Protein AF-A0A4R5TTA2-F1 (afdb_monomer_lite)

Radius of gyration: 29.21 Å; chains: 1; bounding box: 54×56×76 Å

pLDDT: mean 81.55, std 13.3, range [39.22, 97.31]

Secondary structure (DSSP, 8-state):
--PPPPP---TTHHHHHHHHHHHHHHH---HHHHHHHHHHHHS--PPPPTTHHHHHHHHHHHHHHHHHHHHHHHHHHHHHHHHHHHHHHHHHHHHHHHHHHHHHHHHHH-HHHHHHHHHHHHHHHHHHHHHHHHHHHHHTS--TT-

Sequence (146 aa):
MNTPRPPHAGPDRGHEDWLAQETALSRAADPRDALLARALRAQPRSRPPADFADTVLRRVQARVRIDTRHDARFERALINGLMVLLALCALGALVLYGGQWWAWTTQALGGDAAQWAAAGIACLGLSAGLRAALSIARQDVPQALA

Organism: NCBI:txid453837

Structure (mmCIF, N/CA/C/O backbone):
data_AF-A0A4R5TTA2-F1
#
_entry.id   AF-A0A4R5TTA2-F1
#
loop_
_atom_site.group_PDB
_atom_site.id
_atom_site.type_symbol
_atom_site.label_atom_id
_atom_site.label_alt_id
_atom_site.label_comp_id
_atom_site.label_asym_id
_atom_site.label_entity_id
_atom_site.label_seq_id
_atom_site.pdbx_PDB_ins_code
_atom_site.Cartn_x
_atom_site.Cartn_y
_atom_site.Cartn_z
_atom_site.occupancy
_atom_site.B_iso_or_equiv
_atom_site.auth_seq_id
_atom_site.auth_comp_id
_atom_site.auth_asym_id
_atom_site.auth_atom_id
_atom_site.pdbx_PDB_model_num
ATOM 1 N N . MET A 1 1 ? 9.088 -9.825 23.643 1.00 39.22 1 MET A N 1
ATOM 2 C CA . MET A 1 1 ? 8.362 -11.068 23.303 1.00 39.22 1 MET A CA 1
ATOM 3 C C . MET A 1 1 ? 7.286 -10.711 22.288 1.00 39.22 1 MET A C 1
ATOM 5 O O . MET A 1 1 ? 6.303 -10.094 22.666 1.00 39.22 1 MET A O 1
ATOM 9 N N . ASN A 1 2 ? 7.525 -11.001 21.006 1.00 43.97 2 ASN A N 1
ATOM 10 C CA . ASN A 1 2 ? 6.547 -10.827 19.929 1.00 43.97 2 ASN A CA 1
ATOM 11 C C . ASN A 1 2 ? 5.673 -12.081 19.879 1.00 43.97 2 ASN A C 1
ATOM 13 O O . ASN A 1 2 ? 6.140 -13.125 19.429 1.00 43.97 2 ASN A O 1
ATOM 17 N N . THR A 1 3 ? 4.435 -12.005 20.357 1.00 44.69 3 THR A N 1
ATOM 18 C CA . THR A 1 3 ? 3.437 -13.032 20.053 1.00 44.69 3 THR A CA 1
ATOM 19 C C . THR A 1 3 ? 2.893 -12.765 18.645 1.00 44.69 3 THR A C 1
ATOM 21 O O . THR A 1 3 ? 2.455 -11.645 18.370 1.00 44.69 3 THR A O 1
ATOM 24 N N . PRO A 1 4 ? 2.949 -13.740 17.719 1.00 55.31 4 PRO A N 1
ATOM 25 C CA . PRO A 1 4 ? 2.355 -13.590 16.398 1.00 55.31 4 PRO A CA 1
ATOM 26 C C . PRO A 1 4 ? 0.869 -13.257 16.535 1.00 55.31 4 PRO A C 1
ATOM 28 O O . PRO A 1 4 ? 0.137 -13.923 17.268 1.00 55.31 4 PRO A O 1
ATOM 31 N N . ARG A 1 5 ? 0.423 -12.214 15.832 1.00 53.19 5 ARG A N 1
ATOM 32 C CA . ARG A 1 5 ? -0.999 -11.886 15.717 1.00 53.19 5 ARG A CA 1
ATOM 33 C C . ARG A 1 5 ? -1.682 -13.039 14.966 1.00 53.19 5 ARG A C 1
ATOM 35 O O . ARG A 1 5 ? -1.217 -13.363 13.872 1.00 53.19 5 ARG A O 1
ATOM 42 N N . PRO A 1 6 ? -2.735 -13.671 15.511 1.00 52.75 6 PRO A N 1
ATOM 43 C CA . PRO A 1 6 ? -3.408 -14.750 14.804 1.00 52.75 6 PRO A CA 1
ATOM 44 C C . PRO A 1 6 ? -4.040 -14.212 13.506 1.00 52.75 6 PRO A C 1
ATOM 46 O O . PRO A 1 6 ? -4.526 -13.072 13.490 1.00 52.75 6 PRO A O 1
ATOM 49 N N . PRO A 1 7 ? -4.019 -14.995 12.412 1.00 57.44 7 PRO A N 1
ATOM 50 C CA . PRO A 1 7 ? -4.679 -14.624 11.166 1.00 57.44 7 PRO A CA 1
ATOM 51 C C . PRO A 1 7 ? -6.169 -14.391 11.432 1.00 57.44 7 PRO A C 1
ATOM 53 O O . PRO A 1 7 ? -6.793 -15.143 12.176 1.00 57.44 7 PRO A O 1
ATOM 56 N N . HIS A 1 8 ? -6.738 -13.329 10.856 1.00 57.81 8 HIS A N 1
ATOM 57 C CA . HIS A 1 8 ? -8.178 -13.083 10.930 1.00 57.81 8 HIS A CA 1
ATOM 58 C C . HIS A 1 8 ? -8.916 -14.248 10.265 1.00 57.81 8 HIS A C 1
ATOM 60 O O . HIS A 1 8 ? -8.951 -14.363 9.040 1.00 57.81 8 HIS A O 1
ATOM 66 N N . ALA A 1 9 ? -9.463 -15.137 11.091 1.00 53.09 9 ALA A N 1
ATOM 67 C CA . ALA A 1 9 ? -10.382 -16.171 10.664 1.00 53.09 9 ALA A CA 1
ATOM 68 C C . ALA A 1 9 ? -11.616 -15.487 10.057 1.00 53.09 9 ALA A C 1
ATOM 70 O O . ALA A 1 9 ? -12.173 -14.563 10.650 1.00 53.09 9 ALA A O 1
ATOM 71 N N . GLY A 1 10 ? -12.024 -15.911 8.857 1.00 60.00 10 GLY A N 1
ATOM 72 C CA . GLY A 1 10 ? -13.309 -15.503 8.289 1.00 60.00 10 GLY A CA 1
ATOM 73 C C . GLY A 1 10 ? -14.466 -15.827 9.251 1.00 60.00 10 GLY A C 1
ATOM 74 O O . GLY A 1 10 ? -14.285 -16.646 10.157 1.00 60.00 10 GLY A O 1
ATOM 75 N N . PRO A 1 11 ? -15.647 -15.212 9.064 1.00 61.38 11 PRO A N 1
ATOM 76 C CA . PRO A 1 11 ? -16.745 -15.244 10.036 1.00 61.38 11 PRO A CA 1
ATOM 77 C C . PRO A 1 11 ? -17.156 -16.657 10.489 1.00 61.38 11 PRO A C 1
ATOM 79 O O . PRO A 1 11 ? -17.492 -16.828 11.656 1.00 61.38 11 PRO A O 1
ATOM 82 N N . ASP A 1 12 ? -17.035 -17.671 9.624 1.00 63.72 12 ASP A N 1
ATOM 83 C CA . ASP A 1 12 ? -17.398 -19.058 9.956 1.00 63.72 12 ASP A CA 1
ATOM 84 C C . ASP A 1 12 ? -16.315 -19.829 10.731 1.00 63.72 12 ASP A C 1
ATOM 86 O O . ASP A 1 12 ? -16.633 -20.597 11.637 1.00 63.72 12 ASP A O 1
ATOM 90 N N . ARG A 1 13 ? -15.021 -19.597 10.458 1.00 63.88 13 ARG A N 1
ATOM 91 C CA . ARG A 1 13 ? -13.929 -20.328 11.140 1.00 63.88 13 ARG A CA 1
ATOM 92 C C . ARG A 1 13 ? -13.776 -19.920 12.602 1.00 63.88 13 ARG A C 1
ATOM 94 O O . ARG A 1 13 ? -13.467 -20.755 13.443 1.00 63.88 13 ARG A O 1
ATOM 101 N N . GLY A 1 14 ? -14.055 -18.655 12.920 1.00 74.06 14 GLY A N 1
ATOM 102 C CA . GLY A 1 14 ? -14.034 -18.182 14.304 1.00 74.06 14 GLY A CA 1
ATOM 103 C C . GLY A 1 14 ? -15.076 -18.873 15.189 1.00 74.06 14 GLY A C 1
ATOM 104 O O . GLY A 1 14 ? -14.849 -19.021 16.386 1.00 74.06 14 GLY A O 1
ATOM 105 N N . HIS A 1 15 ? -16.197 -19.321 14.613 1.00 77.00 15 HIS A N 1
ATOM 106 C CA . HIS A 1 15 ? -17.246 -20.013 15.358 1.00 77.00 15 HIS A CA 1
ATOM 107 C C . HIS A 1 15 ? -16.858 -21.459 15.699 1.00 77.00 15 HIS A C 1
ATOM 109 O O . HIS A 1 15 ? -17.043 -21.887 16.838 1.00 77.00 15 HIS A O 1
ATOM 115 N N . GLU A 1 16 ? -16.273 -22.190 14.745 1.00 81.19 16 GLU A N 1
ATOM 116 C CA . GLU A 1 16 ? -15.786 -23.560 14.961 1.00 81.19 16 GLU A CA 1
ATOM 117 C C . GLU A 1 16 ? -14.608 -23.601 15.943 1.00 81.19 16 GLU A C 1
ATOM 119 O O . GLU A 1 16 ? -14.608 -24.417 16.867 1.00 81.19 16 GLU A O 1
ATOM 124 N N . ASP A 1 17 ? -13.654 -22.673 15.810 1.00 77.44 17 ASP A N 1
ATOM 125 C CA . ASP A 1 17 ? -12.521 -22.544 16.733 1.00 77.44 17 ASP A CA 1
ATOM 126 C C . ASP A 1 17 ? -12.994 -22.184 18.152 1.00 77.44 17 ASP A C 1
ATOM 128 O O . ASP A 1 17 ? -12.500 -22.735 19.141 1.00 77.44 17 ASP A O 1
ATOM 132 N N . TRP A 1 18 ? -14.003 -21.312 18.266 1.00 78.81 18 TRP A N 1
ATOM 133 C CA . TRP A 1 18 ? -14.62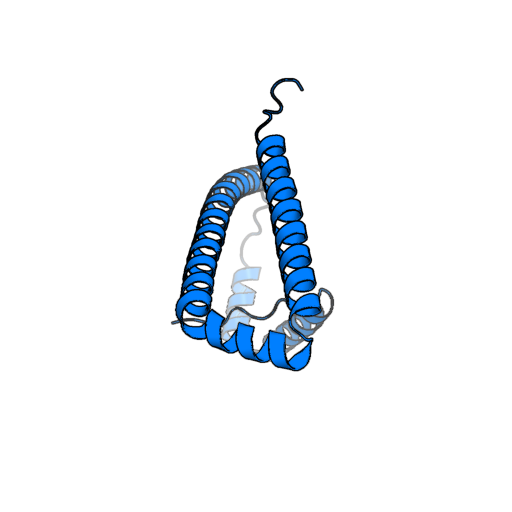0 -20.970 19.547 1.00 78.81 18 TRP A CA 1
ATOM 134 C C . TRP A 1 18 ? -15.320 -22.177 20.189 1.00 78.81 18 TRP A C 1
ATOM 136 O O . TRP A 1 18 ? -15.117 -22.439 21.375 1.00 78.81 18 TRP A O 1
ATOM 146 N N . LEU A 1 19 ? -16.081 -22.960 19.415 1.00 83.62 19 LEU A N 1
ATOM 147 C CA . LEU A 1 19 ? -16.742 -24.179 19.898 1.00 83.62 19 LEU A CA 1
ATOM 148 C C . LEU A 1 19 ? -15.736 -25.252 20.327 1.00 83.62 19 LEU A C 1
ATOM 150 O O . LEU A 1 19 ? -15.932 -25.910 21.354 1.00 83.62 19 LEU A O 1
ATOM 154 N N . ALA A 1 20 ? -14.649 -25.425 19.574 1.00 82.56 20 ALA A N 1
ATOM 155 C CA . ALA A 1 20 ? -13.571 -26.342 19.928 1.00 82.56 20 ALA A CA 1
ATOM 156 C C . ALA A 1 20 ? -12.898 -25.925 21.247 1.00 82.56 20 ALA A C 1
ATOM 158 O O . ALA A 1 20 ? -12.625 -26.777 22.098 1.00 82.56 20 ALA A O 1
ATOM 159 N N . GLN A 1 21 ? -12.702 -24.619 21.455 1.00 79.00 21 GLN A N 1
ATOM 160 C CA . GLN A 1 21 ? -12.146 -24.066 22.687 1.00 79.00 21 GLN A CA 1
ATOM 161 C C . GLN A 1 21 ? -13.097 -24.228 23.886 1.00 79.00 21 GLN A C 1
ATOM 163 O O . GLN A 1 21 ? -12.663 -24.694 24.939 1.00 79.00 21 GLN A O 1
ATOM 168 N N . GLU A 1 22 ? -14.391 -23.935 23.729 1.00 79.38 22 GLU A N 1
ATOM 169 C CA . GLU A 1 22 ? -15.441 -24.194 24.735 1.00 79.38 22 GLU A CA 1
ATOM 170 C C . GLU A 1 22 ? -15.514 -25.686 25.111 1.00 79.38 22 GLU A C 1
ATOM 172 O O . GLU A 1 22 ? -15.578 -26.063 26.286 1.00 79.38 22 GLU A O 1
ATOM 177 N N . THR A 1 23 ? -15.417 -26.569 24.117 1.00 80.62 23 THR A N 1
ATOM 178 C CA . THR A 1 23 ? -15.435 -28.023 24.328 1.00 80.62 23 THR A CA 1
ATOM 179 C C . THR A 1 23 ? -14.166 -28.519 25.037 1.00 80.62 23 THR A C 1
ATOM 181 O O . THR A 1 23 ? -14.219 -29.450 25.842 1.00 80.62 23 THR A O 1
ATOM 184 N N . ALA A 1 24 ? -13.009 -27.910 24.767 1.00 77.25 24 ALA A N 1
ATOM 185 C CA . ALA A 1 24 ? -11.760 -28.226 25.458 1.00 77.25 24 ALA A CA 1
ATOM 186 C C . ALA A 1 24 ? -11.777 -27.740 26.918 1.00 77.25 24 ALA A C 1
ATOM 188 O O . ALA A 1 24 ? -11.405 -28.497 27.817 1.00 77.25 24 ALA A O 1
ATOM 189 N N . LEU A 1 25 ? -12.270 -26.521 27.163 1.00 71.00 25 LEU A N 1
ATOM 190 C CA . LEU A 1 25 ? -12.407 -25.939 28.504 1.00 71.00 25 LEU A CA 1
ATOM 191 C C . LEU A 1 25 ? -13.410 -26.710 29.370 1.00 71.00 25 LEU A C 1
ATOM 193 O O . LEU A 1 25 ? -13.161 -26.935 30.548 1.00 71.00 25 LEU A O 1
ATOM 197 N N . SER A 1 26 ? -14.514 -27.181 28.789 1.00 69.25 26 SER A N 1
ATOM 198 C CA . SER A 1 26 ? -15.509 -27.986 29.514 1.00 69.25 26 SER A CA 1
ATOM 199 C C . SER A 1 26 ? -15.031 -29.402 29.866 1.00 69.25 26 SER A C 1
ATOM 201 O O . SER A 1 26 ? -15.556 -30.002 30.805 1.00 69.25 26 SER A O 1
ATOM 203 N N . ARG A 1 27 ? -14.029 -29.942 29.155 1.00 67.44 27 ARG A N 1
ATOM 204 C CA . ARG A 1 27 ? -13.418 -31.255 29.446 1.00 67.44 27 ARG A CA 1
ATOM 205 C C . ARG A 1 27 ? -12.246 -31.185 30.423 1.00 67.44 27 ARG A C 1
ATOM 207 O O . ARG A 1 27 ? -11.982 -32.172 31.109 1.00 67.44 27 ARG A O 1
ATOM 214 N N . ALA A 1 2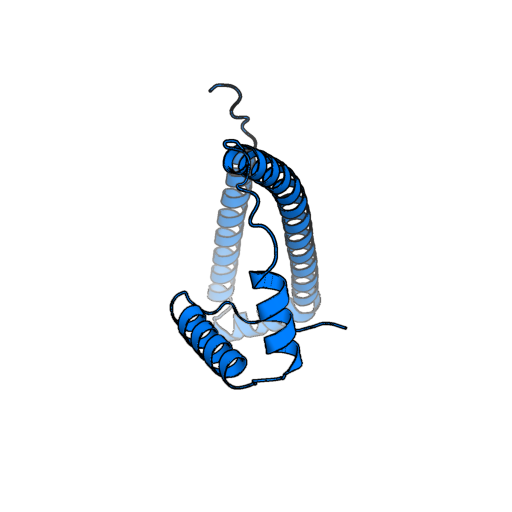8 ? -11.560 -30.047 30.509 1.00 60.31 28 ALA A N 1
ATOM 215 C CA . ALA A 1 28 ? -10.527 -29.793 31.507 1.00 60.31 28 ALA A CA 1
ATOM 216 C C . ALA A 1 28 ? -11.180 -29.459 32.861 1.00 60.31 28 ALA A C 1
ATOM 218 O O . ALA A 1 28 ? -11.198 -28.318 33.302 1.00 60.31 28 ALA A O 1
ATOM 219 N N . ALA A 1 29 ? -11.776 -30.457 33.514 1.00 66.62 29 AL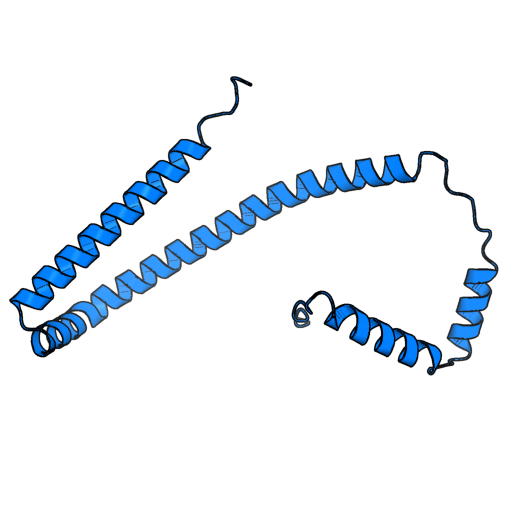A A N 1
ATOM 220 C CA . ALA A 1 29 ? -12.429 -30.280 34.807 1.00 66.62 29 ALA A CA 1
ATOM 221 C C . ALA A 1 29 ? -11.390 -30.200 35.943 1.00 66.62 29 ALA A C 1
ATOM 223 O O . ALA A 1 29 ? -11.247 -31.138 36.729 1.00 66.62 29 ALA A O 1
ATOM 224 N N . ASP A 1 30 ? -10.649 -29.092 36.033 1.00 78.75 30 ASP A N 1
ATOM 225 C CA . ASP A 1 30 ? -9.858 -28.797 37.229 1.00 78.75 30 ASP A CA 1
ATOM 226 C C . ASP A 1 30 ? -10.831 -28.503 38.395 1.00 78.75 30 ASP A C 1
ATOM 228 O O . ASP A 1 30 ? -11.732 -27.663 38.269 1.00 78.75 30 ASP A O 1
ATOM 232 N N . PRO A 1 31 ? -10.686 -29.162 39.558 1.00 77.31 31 PRO A N 1
ATOM 233 C CA . PRO A 1 31 ? -11.431 -28.819 40.769 1.00 77.31 31 PRO A CA 1
ATOM 234 C C . PRO A 1 31 ? -11.399 -27.320 41.125 1.00 77.31 31 PRO A C 1
ATOM 236 O O . PRO A 1 31 ? -12.352 -26.808 41.721 1.00 77.31 31 PRO A O 1
ATOM 239 N N . ARG A 1 32 ? -10.332 -26.600 40.749 1.00 79.00 32 ARG A N 1
ATOM 240 C CA . ARG A 1 32 ? -10.191 -25.145 40.930 1.00 79.00 32 ARG A CA 1
ATOM 241 C C . ARG A 1 32 ? -11.172 -24.352 40.070 1.00 79.00 32 ARG A C 1
ATOM 243 O O . ARG A 1 32 ? -11.748 -23.385 40.568 1.00 79.00 32 ARG A O 1
ATOM 250 N N . ASP A 1 33 ? -11.436 -24.796 38.846 1.00 78.31 33 ASP A N 1
ATOM 251 C CA . ASP A 1 33 ? -12.405 -24.163 37.948 1.00 78.31 33 ASP A CA 1
ATOM 252 C C . ASP A 1 33 ? -13.837 -24.394 38.433 1.00 78.31 33 ASP A C 1
ATOM 254 O O . ASP A 1 33 ? -14.673 -23.491 38.374 1.00 78.31 33 ASP A O 1
ATOM 258 N N . ALA A 1 34 ? -14.119 -25.560 39.023 1.00 79.44 34 ALA A N 1
ATOM 259 C CA . ALA A 1 34 ? -15.402 -25.822 39.675 1.00 79.44 34 ALA A CA 1
ATOM 260 C C . ALA A 1 34 ? -15.629 -24.911 40.899 1.00 79.44 34 ALA A C 1
ATOM 262 O O . ALA A 1 34 ? -16.748 -24.430 41.123 1.00 79.44 34 ALA A O 1
ATOM 263 N N . LEU A 1 35 ? -14.574 -24.644 41.676 1.00 83.50 35 LEU A N 1
ATOM 264 C CA . LEU A 1 35 ? -14.612 -23.738 42.826 1.00 83.50 35 LEU A CA 1
ATOM 265 C C . LEU A 1 35 ? -14.775 -22.279 42.374 1.00 83.50 35 LEU A C 1
ATOM 267 O O . LEU A 1 35 ? -15.629 -21.573 42.913 1.00 83.50 35 LEU A O 1
ATOM 271 N N . LEU A 1 36 ? -14.056 -21.855 41.329 1.00 81.81 36 LEU A N 1
ATOM 272 C CA . LEU A 1 36 ? -14.202 -20.537 40.706 1.00 81.81 36 LEU A CA 1
ATOM 273 C C . LEU A 1 36 ? -15.601 -20.341 40.109 1.00 81.81 36 LEU A C 1
ATOM 275 O O . LEU A 1 36 ? -16.245 -19.327 40.368 1.00 81.81 36 LEU A O 1
ATOM 279 N N . ALA A 1 37 ? -16.125 -21.326 39.380 1.00 80.75 37 ALA A N 1
ATOM 280 C CA . ALA A 1 37 ? -17.478 -21.285 38.834 1.00 80.75 37 ALA A CA 1
ATOM 281 C C . ALA A 1 37 ? -18.532 -21.188 39.947 1.00 80.75 37 ALA A C 1
ATOM 283 O O . ALA A 1 37 ? -19.517 -20.459 39.809 1.00 80.75 37 ALA A O 1
ATOM 284 N N . ARG A 1 38 ? -18.332 -21.882 41.074 1.00 82.44 38 ARG A N 1
ATOM 285 C CA . ARG A 1 38 ? -19.214 -21.777 42.245 1.00 82.44 38 ARG A CA 1
ATOM 286 C C . ARG A 1 38 ? -19.093 -20.411 42.931 1.00 82.44 38 ARG A C 1
ATOM 288 O O . ARG A 1 38 ? -20.125 -19.857 43.301 1.00 82.44 38 ARG A O 1
ATOM 295 N N . ALA A 1 39 ? -17.894 -19.838 43.017 1.00 86.12 39 ALA A N 1
ATOM 296 C CA . ALA A 1 39 ? -17.671 -18.488 43.537 1.00 86.12 39 ALA A CA 1
ATOM 297 C C . ALA A 1 39 ? -18.325 -17.407 42.654 1.00 86.12 39 ALA A C 1
ATOM 299 O O . ALA A 1 39 ? -19.013 -16.527 43.166 1.00 86.12 39 ALA A O 1
ATOM 300 N N . LEU A 1 40 ? -18.199 -17.518 41.328 1.00 81.69 40 LEU A N 1
ATOM 301 C CA . LEU A 1 40 ? -18.834 -16.609 40.366 1.00 81.69 40 LEU A CA 1
ATOM 302 C C . LEU A 1 40 ? -20.364 -16.724 40.378 1.00 81.69 40 LEU A C 1
ATOM 304 O O . LEU A 1 40 ? -21.060 -15.720 40.254 1.00 81.69 40 LEU A O 1
ATOM 308 N N . ARG A 1 41 ? -20.913 -17.933 40.562 1.00 80.19 41 ARG A N 1
ATOM 309 C CA . ARG A 1 41 ? -22.367 -18.129 40.720 1.00 80.19 41 ARG A CA 1
ATOM 310 C C . ARG A 1 41 ? -22.898 -17.596 42.050 1.00 80.19 41 ARG A C 1
ATOM 312 O O . ARG A 1 41 ? -24.066 -17.227 42.108 1.00 80.19 41 ARG A O 1
ATOM 319 N N . ALA A 1 42 ? -22.070 -17.576 43.094 1.00 85.75 42 ALA A N 1
ATOM 320 C CA . ALA A 1 42 ? -22.431 -17.054 44.408 1.00 85.75 42 ALA A CA 1
ATOM 321 C C . ALA A 1 42 ? -22.351 -15.519 44.493 1.00 85.75 42 ALA A C 1
ATOM 323 O O . ALA A 1 42 ? -22.833 -14.944 45.469 1.00 85.75 42 ALA A O 1
ATOM 324 N N . GLN A 1 43 ? -21.771 -14.841 43.495 1.00 77.38 43 GLN A N 1
ATOM 325 C CA . GLN A 1 43 ? -21.751 -13.383 43.483 1.00 77.38 43 GLN A CA 1
ATOM 326 C C . GLN A 1 43 ? -23.170 -12.814 43.308 1.00 77.38 43 GLN A C 1
ATOM 328 O O . GLN A 1 43 ? -23.893 -13.227 42.394 1.00 77.38 43 GLN A O 1
ATOM 333 N N . PRO A 1 44 ? -23.569 -11.823 44.128 1.00 73.00 44 PRO A N 1
ATOM 334 C CA . PRO A 1 44 ? -24.816 -11.107 43.923 1.00 73.00 44 PRO A CA 1
ATOM 335 C C . PRO A 1 44 ? -24.781 -10.442 42.548 1.00 73.00 44 PRO A C 1
ATOM 337 O O . PRO A 1 44 ? -23.963 -9.557 42.293 1.00 73.00 44 PRO A O 1
ATOM 340 N N . ARG A 1 45 ? -25.676 -10.860 41.651 1.00 74.12 45 ARG A N 1
ATOM 341 C CA . ARG A 1 45 ? -25.900 -10.155 40.388 1.00 74.12 45 ARG A CA 1
ATOM 342 C C . ARG A 1 45 ? -26.592 -8.839 40.714 1.00 74.12 45 ARG A C 1
ATOM 344 O O . ARG A 1 45 ? -27.819 -8.780 40.779 1.00 74.12 45 ARG A O 1
ATOM 351 N N . SER A 1 46 ? -25.813 -7.790 40.959 1.00 79.56 46 SER A N 1
ATOM 352 C CA . SER A 1 46 ? -26.357 -6.440 40.983 1.00 79.56 46 SER A CA 1
ATOM 353 C C 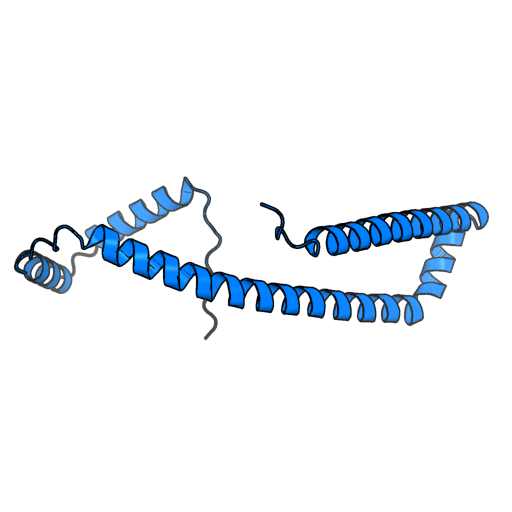. SER A 1 46 ? -26.909 -6.148 39.591 1.00 79.56 46 SER A C 1
ATOM 355 O O . SER A 1 46 ? -26.231 -6.310 38.574 1.00 79.56 46 SER A O 1
ATOM 357 N N . ARG A 1 47 ? -28.191 -5.786 39.527 1.00 79.38 47 ARG A N 1
ATOM 358 C CA . ARG A 1 47 ? -28.784 -5.334 38.273 1.00 79.38 47 ARG A CA 1
ATOM 359 C C . ARG A 1 47 ? -28.066 -4.030 37.905 1.00 79.38 47 ARG A C 1
ATOM 361 O O . ARG A 1 47 ? -28.012 -3.139 38.757 1.00 79.38 47 ARG A O 1
ATOM 368 N N . PRO A 1 48 ? -27.472 -3.915 36.706 1.00 79.44 48 PRO A N 1
ATOM 369 C CA . PRO A 1 48 ? -26.841 -2.667 36.315 1.00 79.44 48 PRO A CA 1
ATOM 370 C C . PRO A 1 48 ? -27.894 -1.544 36.310 1.00 79.44 48 PRO A C 1
ATOM 372 O O . PRO A 1 48 ? -29.073 -1.822 36.057 1.00 79.44 48 PRO A O 1
ATOM 375 N N . PRO A 1 49 ? -27.500 -0.291 36.599 1.00 86.88 49 PRO A N 1
ATOM 376 C CA . PRO A 1 49 ? -28.386 0.862 36.467 1.00 86.88 49 PRO A CA 1
ATOM 377 C C . PRO A 1 49 ? -29.029 0.904 35.075 1.00 86.88 49 PRO A C 1
ATOM 379 O O . PRO A 1 49 ? -28.397 0.487 34.103 1.00 86.88 49 PRO A O 1
ATOM 382 N N . ALA A 1 50 ? -30.250 1.437 34.968 1.00 88.31 50 ALA A N 1
ATOM 383 C CA . ALA A 1 50 ? -30.981 1.513 33.698 1.00 88.31 50 ALA A CA 1
ATOM 384 C C . ALA A 1 50 ? -30.155 2.181 32.579 1.00 88.31 50 ALA A C 1
ATOM 386 O O . ALA A 1 50 ? -30.155 1.713 31.445 1.00 88.31 50 ALA A O 1
ATOM 387 N N . ASP A 1 51 ? -29.341 3.178 32.938 1.00 90.06 51 ASP A N 1
ATOM 388 C CA . ASP A 1 51 ? -28.543 3.972 31.995 1.00 90.06 51 ASP A CA 1
ATOM 389 C C . ASP A 1 51 ? -27.121 3.424 31.778 1.00 90.06 51 ASP A C 1
ATOM 391 O O . ASP A 1 51 ? -26.253 4.103 31.213 1.00 90.06 51 ASP A O 1
ATOM 395 N N . PHE A 1 52 ? -26.823 2.219 32.277 1.00 88.38 52 PHE A N 1
ATOM 396 C CA . PHE A 1 52 ? -25.488 1.630 32.171 1.00 88.38 52 PHE A CA 1
ATOM 397 C C . PHE A 1 52 ? -25.074 1.445 30.711 1.00 88.38 52 PHE A C 1
ATOM 399 O O . PHE A 1 52 ? -23.974 1.852 30.336 1.00 88.38 52 PHE A O 1
ATOM 406 N N . ALA A 1 53 ? -25.966 0.889 29.884 1.00 89.38 53 ALA A N 1
ATOM 407 C CA . ALA A 1 53 ? -25.703 0.658 28.467 1.00 89.38 53 ALA A CA 1
ATOM 408 C C . ALA A 1 53 ? -25.387 1.973 27.738 1.00 89.38 53 ALA A C 1
ATOM 410 O O . ALA A 1 53 ? -24.364 2.067 27.061 1.00 89.38 53 ALA A O 1
ATOM 411 N N . ASP A 1 54 ? -26.183 3.018 27.972 1.00 90.25 54 ASP A N 1
ATOM 412 C CA . ASP A 1 54 ? -25.978 4.337 27.364 1.00 90.25 54 ASP A CA 1
ATOM 413 C C . ASP A 1 54 ? -24.689 5.005 27.846 1.00 90.25 54 ASP A C 1
ATOM 415 O O . ASP A 1 54 ? -23.966 5.650 27.083 1.00 90.25 54 ASP A O 1
ATOM 419 N N . THR A 1 55 ? -24.355 4.838 29.124 1.00 88.56 55 THR A N 1
ATOM 420 C CA . THR A 1 55 ? -23.137 5.407 29.709 1.00 88.56 55 THR A CA 1
ATOM 421 C C . THR A 1 55 ? -21.882 4.713 29.191 1.00 88.56 55 THR A C 1
ATOM 423 O O . THR A 1 55 ? -20.892 5.385 28.885 1.00 88.56 55 THR A O 1
ATOM 426 N N . VAL A 1 56 ? -21.921 3.388 29.042 1.00 88.69 56 VAL A N 1
ATOM 427 C CA . VAL A 1 56 ? -20.843 2.617 28.414 1.00 88.69 56 VAL A CA 1
ATOM 428 C C . VAL A 1 56 ? -20.720 2.990 26.941 1.00 88.69 56 VAL A C 1
ATOM 430 O O . VAL A 1 56 ? -19.616 3.302 26.499 1.00 88.69 56 VAL A O 1
ATOM 433 N N . LEU A 1 57 ? -21.831 3.057 26.205 1.00 89.00 57 LEU A N 1
ATOM 434 C CA . LEU A 1 57 ? -21.837 3.419 24.790 1.00 89.00 57 LEU A CA 1
ATOM 435 C C . LEU A 1 57 ? -21.219 4.804 24.559 1.00 89.00 57 LEU A C 1
ATOM 437 O O . LEU A 1 57 ? -20.322 4.938 23.727 1.00 89.00 57 LEU A O 1
ATOM 441 N N . ARG A 1 58 ? -21.607 5.817 25.347 1.00 88.69 58 ARG A N 1
ATOM 442 C CA . ARG A 1 58 ? -21.012 7.165 25.274 1.00 88.69 58 ARG A CA 1
ATOM 443 C C . ARG A 1 58 ? -19.507 7.155 25.541 1.00 88.69 58 ARG A C 1
ATOM 445 O O . ARG A 1 58 ? -18.753 7.818 24.830 1.00 88.69 58 ARG A O 1
ATOM 452 N N . ARG A 1 59 ? -19.046 6.397 26.543 1.00 85.75 59 ARG A N 1
ATOM 453 C CA . ARG A 1 59 ? -17.612 6.296 26.873 1.00 85.75 59 ARG A CA 1
ATOM 454 C C . ARG A 1 59 ? -16.817 5.582 25.784 1.00 85.75 59 ARG A C 1
ATOM 456 O O . ARG A 1 59 ? -15.719 6.028 25.453 1.00 85.75 59 ARG A O 1
ATOM 463 N N . VAL A 1 60 ? -17.369 4.511 25.216 1.00 82.88 60 VAL A N 1
ATOM 464 C CA . VAL A 1 60 ? -16.751 3.777 24.106 1.00 82.88 60 VAL A CA 1
ATOM 465 C C . VAL A 1 60 ? -16.670 4.670 22.872 1.00 82.88 60 VAL A C 1
ATOM 467 O O . VAL A 1 60 ? -15.590 4.823 22.315 1.00 82.88 60 VAL A O 1
ATOM 470 N N . GLN A 1 61 ? -17.757 5.343 22.490 1.00 78.94 61 GLN A N 1
ATOM 471 C CA . GLN A 1 61 ? -17.760 6.257 21.344 1.00 78.94 61 GLN A CA 1
ATOM 472 C C . GLN A 1 61 ? -16.763 7.414 21.509 1.00 78.94 61 GLN A C 1
ATOM 474 O O . GLN A 1 61 ? -16.075 7.771 20.551 1.00 78.94 61 GLN A O 1
ATOM 479 N N . ALA A 1 62 ? -16.648 7.981 22.714 1.00 75.38 62 ALA A N 1
ATOM 480 C CA . ALA A 1 62 ? -15.682 9.038 23.003 1.00 75.38 62 ALA A CA 1
ATOM 481 C C . ALA A 1 62 ? -14.228 8.550 22.884 1.00 75.38 62 ALA A C 1
ATOM 483 O O . ALA A 1 62 ? -13.414 9.233 22.266 1.00 75.38 62 ALA A O 1
ATOM 484 N N . ARG A 1 63 ? -13.906 7.358 23.411 1.00 70.56 63 ARG A N 1
ATOM 485 C CA . ARG A 1 63 ? -12.566 6.756 23.279 1.00 70.56 63 ARG A CA 1
ATOM 486 C C . ARG A 1 63 ? -12.238 6.380 21.839 1.00 70.56 63 ARG A C 1
ATOM 488 O O . ARG A 1 63 ? -11.209 6.805 21.330 1.00 70.56 63 ARG A O 1
ATOM 495 N N . VAL A 1 64 ? -13.151 5.692 21.152 1.00 69.12 64 VAL A N 1
ATOM 496 C CA . VAL A 1 64 ? -12.977 5.294 19.747 1.00 69.12 64 VAL A CA 1
ATOM 497 C C . VAL A 1 64 ? -12.698 6.514 18.870 1.00 69.12 64 VAL A C 1
ATOM 499 O O . VAL A 1 64 ? -11.804 6.460 18.037 1.00 69.12 64 VAL A O 1
ATOM 502 N N . ARG A 1 65 ? -13.377 7.652 19.071 1.00 63.81 65 ARG A N 1
ATOM 503 C CA . ARG A 1 65 ? -13.106 8.888 18.305 1.00 63.81 65 ARG A CA 1
ATOM 504 C C . ARG A 1 65 ? -11.719 9.497 18.552 1.00 63.81 65 ARG A C 1
ATOM 506 O O . ARG A 1 65 ? -11.199 10.165 17.660 1.00 63.81 65 ARG A O 1
ATOM 513 N N . ILE A 1 66 ? -11.147 9.326 19.742 1.00 62.53 66 ILE A N 1
ATOM 514 C CA . ILE A 1 66 ? -9.822 9.865 20.090 1.00 62.53 66 ILE A CA 1
ATOM 515 C C . ILE A 1 66 ? -8.722 8.947 19.550 1.00 62.53 66 ILE A C 1
ATOM 517 O O . ILE A 1 66 ? -7.780 9.447 18.925 1.00 62.53 66 ILE A O 1
ATOM 521 N N . ASP A 1 67 ? -8.890 7.634 19.721 1.00 63.47 67 ASP A N 1
ATOM 522 C CA . ASP A 1 67 ? -7.931 6.622 19.268 1.00 63.47 67 ASP A CA 1
ATOM 523 C C . ASP A 1 67 ? -7.905 6.548 17.739 1.00 63.47 67 ASP A C 1
ATOM 525 O O . ASP A 1 67 ? -6.843 6.672 17.141 1.00 63.47 67 ASP A O 1
ATOM 529 N N . THR A 1 68 ? -9.067 6.525 17.074 1.00 64.56 68 THR A N 1
ATOM 530 C CA . THR A 1 68 ? -9.135 6.500 15.597 1.00 64.56 68 THR A CA 1
ATOM 531 C C . THR A 1 68 ? -8.459 7.700 14.936 1.00 64.56 68 THR A C 1
ATOM 533 O O . THR A 1 68 ? -7.899 7.562 13.853 1.00 64.56 68 THR A O 1
ATOM 536 N N . ARG A 1 69 ? -8.480 8.889 15.558 1.00 66.25 69 ARG A N 1
ATOM 537 C CA . ARG A 1 69 ? -7.800 10.076 15.010 1.00 66.25 69 ARG A CA 1
ATOM 538 C C . ARG A 1 69 ? -6.283 10.007 15.162 1.00 66.25 69 ARG A C 1
ATOM 540 O O . ARG A 1 69 ? -5.582 10.468 14.261 1.00 66.25 69 ARG A O 1
ATOM 547 N N . HIS A 1 70 ? -5.783 9.486 16.280 1.00 67.62 70 HIS A N 1
ATOM 548 C CA . HIS A 1 70 ? -4.343 9.327 16.494 1.00 67.62 70 HIS A CA 1
ATOM 549 C C . HIS A 1 70 ? -3.791 8.170 15.663 1.00 67.62 70 HIS A C 1
ATOM 551 O O . HIS A 1 70 ? -2.803 8.370 14.954 1.00 67.62 70 HIS A O 1
ATOM 557 N N . ASP A 1 71 ? -4.487 7.033 15.645 1.00 74.19 71 ASP A N 1
ATOM 558 C CA . ASP A 1 71 ? -4.139 5.875 14.822 1.00 74.19 71 ASP A CA 1
ATOM 559 C C . ASP A 1 71 ? -4.142 6.236 13.339 1.00 74.19 71 ASP A C 1
ATOM 561 O O . ASP A 1 71 ? -3.147 6.003 12.662 1.00 74.19 71 ASP A O 1
ATOM 565 N N . ALA A 1 72 ? -5.173 6.925 12.836 1.00 78.31 72 ALA A N 1
ATOM 566 C CA . ALA A 1 72 ? -5.217 7.305 11.424 1.00 78.31 72 ALA A CA 1
ATOM 567 C C . ALA A 1 72 ? -4.096 8.279 11.023 1.00 78.31 72 ALA A C 1
ATOM 569 O O . ALA A 1 72 ? -3.657 8.271 9.873 1.00 78.31 72 ALA A O 1
ATOM 570 N N . ARG A 1 73 ? -3.632 9.148 11.934 1.00 80.62 73 ARG A N 1
ATOM 571 C CA . ARG A 1 73 ? -2.505 10.058 11.658 1.00 80.62 73 ARG A CA 1
ATOM 572 C C . ARG A 1 73 ? -1.176 9.318 11.672 1.00 80.62 73 ARG A C 1
ATOM 574 O O . ARG A 1 73 ? -0.361 9.546 10.782 1.00 80.62 73 ARG A O 1
ATOM 581 N N . PHE A 1 74 ? -0.969 8.444 12.653 1.00 84.75 74 PHE A N 1
ATOM 582 C CA . PHE A 1 74 ? 0.237 7.631 12.748 1.00 84.75 74 PHE A CA 1
ATOM 583 C C . PHE A 1 74 ? 0.343 6.648 11.580 1.00 84.75 74 PHE A C 1
ATOM 585 O O . PHE A 1 74 ? 1.383 6.583 10.932 1.00 84.75 74 PHE A O 1
ATOM 592 N N . GLU A 1 75 ? -0.744 5.954 11.252 1.00 86.88 75 GLU A N 1
ATOM 593 C CA . GLU A 1 75 ? -0.829 5.040 10.113 1.00 86.88 75 GLU A CA 1
ATOM 594 C C . GLU A 1 75 ? -0.508 5.764 8.802 1.00 86.88 75 GLU A C 1
ATOM 596 O O . GLU A 1 75 ? 0.339 5.306 8.036 1.00 86.88 75 GLU A O 1
ATOM 601 N N . ARG A 1 76 ? -1.090 6.951 8.574 1.00 86.94 76 ARG A N 1
ATOM 602 C CA . ARG A 1 76 ? -0.746 7.780 7.405 1.00 86.94 76 ARG A CA 1
ATOM 603 C C . ARG A 1 76 ? 0.719 8.192 7.401 1.00 86.94 76 ARG A C 1
ATOM 605 O O . ARG A 1 76 ? 1.353 8.117 6.355 1.00 86.94 76 ARG A O 1
ATOM 612 N N . ALA A 1 77 ? 1.264 8.626 8.535 1.00 88.19 77 ALA A N 1
ATOM 613 C CA . ALA A 1 77 ? 2.669 9.011 8.627 1.00 88.19 77 ALA A CA 1
ATOM 614 C C . ALA A 1 77 ? 3.601 7.825 8.330 1.00 88.19 77 ALA A C 1
ATOM 616 O O . ALA A 1 77 ? 4.575 7.983 7.596 1.00 88.19 77 ALA A O 1
ATOM 617 N N . LEU A 1 78 ? 3.271 6.635 8.836 1.00 91.94 78 LEU A N 1
ATOM 618 C CA . LEU A 1 78 ? 4.017 5.403 8.600 1.00 91.94 78 LEU A CA 1
ATOM 619 C C . LEU A 1 78 ? 3.970 4.989 7.126 1.00 91.94 78 LEU A C 1
ATOM 621 O O . LEU A 1 78 ? 5.018 4.733 6.535 1.00 91.94 78 LEU A O 1
ATOM 625 N N . ILE A 1 79 ? 2.779 4.964 6.521 1.00 92.31 79 ILE A N 1
ATOM 626 C CA . ILE A 1 79 ? 2.603 4.638 5.099 1.00 92.31 79 ILE A CA 1
ATOM 627 C C . ILE A 1 79 ? 3.347 5.652 4.228 1.00 92.31 79 ILE A C 1
ATOM 629 O O . ILE A 1 79 ? 4.088 5.257 3.331 1.00 92.31 79 ILE A O 1
ATOM 633 N N . ASN A 1 80 ? 3.216 6.948 4.518 1.00 90.31 80 ASN A N 1
ATOM 634 C CA . ASN A 1 80 ? 3.932 7.990 3.785 1.00 90.31 80 ASN A CA 1
ATOM 635 C C . ASN A 1 80 ? 5.452 7.828 3.922 1.00 90.31 80 ASN A C 1
ATOM 637 O O . ASN A 1 80 ? 6.165 7.925 2.927 1.00 90.31 80 ASN A O 1
ATOM 641 N N . GLY A 1 81 ? 5.951 7.523 5.123 1.00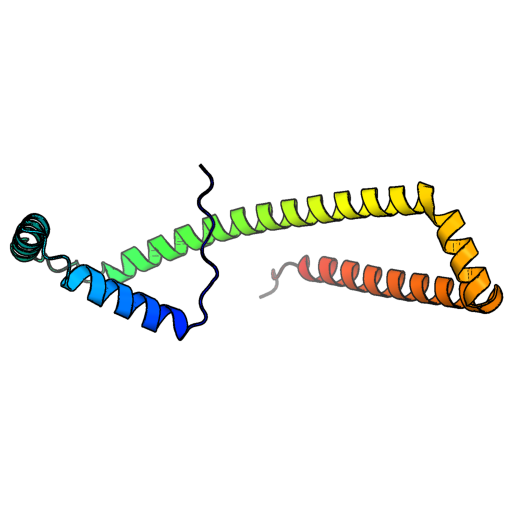 93.38 81 GLY A N 1
ATOM 642 C CA . GLY A 1 81 ? 7.369 7.242 5.351 1.00 93.38 81 GLY A CA 1
ATOM 643 C C . GLY A 1 81 ? 7.868 6.031 4.557 1.00 93.38 81 GLY A C 1
ATOM 644 O O . GLY A 1 81 ? 8.904 6.114 3.898 1.00 93.38 81 GLY A O 1
ATOM 645 N N . LEU A 1 82 ? 7.106 4.933 4.554 1.00 94.69 82 LEU A N 1
ATOM 646 C CA . LEU A 1 82 ? 7.403 3.731 3.766 1.00 94.69 82 LEU A CA 1
ATOM 647 C C . LEU A 1 82 ? 7.410 4.018 2.261 1.00 94.69 82 LEU A C 1
ATOM 649 O O . LEU A 1 82 ? 8.304 3.553 1.559 1.00 94.69 82 LEU A O 1
ATOM 653 N N . MET A 1 83 ? 6.458 4.814 1.769 1.00 92.19 83 MET A N 1
ATOM 654 C CA . MET A 1 83 ? 6.395 5.221 0.364 1.00 92.19 83 MET A CA 1
ATOM 655 C C . MET A 1 83 ? 7.597 6.078 -0.041 1.00 92.19 83 MET A C 1
ATOM 657 O O . MET A 1 83 ? 8.175 5.851 -1.103 1.00 92.19 83 MET A O 1
ATOM 661 N N . VAL A 1 84 ? 8.009 7.026 0.807 1.00 93.38 84 VAL A N 1
ATOM 662 C CA . VAL A 1 84 ? 9.212 7.839 0.572 1.00 93.38 84 VAL A CA 1
ATOM 663 C C . VAL A 1 84 ? 10.461 6.960 0.547 1.00 93.38 84 VAL A C 1
ATOM 665 O O . VAL A 1 84 ? 11.266 7.070 -0.376 1.00 93.38 84 VAL A O 1
ATOM 668 N N . LEU A 1 85 ? 10.611 6.051 1.513 1.00 96.44 85 LEU A N 1
ATOM 669 C CA . LEU A 1 85 ? 11.744 5.127 1.554 1.00 96.44 85 LEU A CA 1
ATOM 670 C C . LEU A 1 85 ? 11.789 4.229 0.311 1.00 96.44 85 LEU A C 1
ATOM 672 O O . LEU A 1 85 ? 12.839 4.098 -0.314 1.00 96.44 85 LEU A O 1
ATOM 676 N N . LEU A 1 86 ? 10.648 3.660 -0.084 1.00 95.44 86 LEU A N 1
ATOM 677 C CA . LEU A 1 86 ? 10.532 2.845 -1.291 1.00 95.44 86 LEU A CA 1
ATOM 678 C C . LEU A 1 86 ? 10.920 3.640 -2.543 1.00 95.44 86 LEU A C 1
ATOM 680 O O . LEU A 1 86 ? 11.663 3.127 -3.376 1.00 95.44 86 LEU A O 1
ATOM 684 N N . ALA A 1 87 ? 10.462 4.890 -2.663 1.00 92.69 87 ALA A N 1
ATOM 685 C CA . ALA A 1 87 ? 10.813 5.763 -3.780 1.00 92.69 87 ALA A CA 1
ATOM 686 C C . ALA A 1 87 ? 12.324 6.039 -3.839 1.00 92.69 87 ALA A C 1
ATOM 688 O O . ALA A 1 87 ? 12.914 5.976 -4.917 1.00 92.69 87 ALA A O 1
ATOM 689 N N . LEU A 1 88 ? 12.968 6.276 -2.692 1.00 96.88 88 LEU A N 1
ATOM 690 C CA . LEU A 1 88 ? 14.421 6.450 -2.612 1.00 96.88 88 LEU A CA 1
ATOM 691 C C . LEU A 1 88 ? 15.174 5.172 -3.004 1.00 96.88 88 LEU A C 1
ATOM 693 O O . LEU A 1 88 ? 16.125 5.239 -3.781 1.00 96.88 88 LEU A O 1
ATOM 697 N N . CYS A 1 89 ? 14.735 4.006 -2.523 1.00 97.25 89 CYS A N 1
ATOM 698 C CA . CYS A 1 89 ? 15.318 2.720 -2.908 1.00 97.25 89 CYS A CA 1
ATOM 699 C C . CYS A 1 89 ? 15.152 2.442 -4.409 1.00 97.25 89 CYS A C 1
ATOM 701 O O . CYS A 1 89 ? 16.105 2.014 -5.058 1.00 97.25 89 CYS A O 1
ATOM 703 N N . ALA A 1 90 ? 13.972 2.715 -4.971 1.00 93.88 90 ALA A N 1
ATOM 704 C CA . ALA A 1 90 ? 13.701 2.556 -6.397 1.00 93.88 90 ALA A CA 1
ATOM 705 C C . ALA A 1 90 ? 14.570 3.497 -7.244 1.00 93.88 90 ALA A C 1
ATOM 707 O O . ALA A 1 90 ? 15.147 3.063 -8.239 1.00 93.88 90 ALA A O 1
ATOM 708 N N . LEU A 1 91 ? 14.723 4.757 -6.821 1.00 95.06 91 LEU A N 1
ATOM 709 C CA . LEU A 1 91 ? 15.611 5.717 -7.474 1.00 95.06 91 LEU A CA 1
ATOM 710 C C . LEU A 1 91 ? 17.069 5.241 -7.425 1.00 95.06 91 LEU A C 1
ATOM 712 O O . LEU A 1 91 ? 17.751 5.257 -8.445 1.00 95.06 91 LEU A O 1
ATOM 716 N N . GLY A 1 92 ? 17.531 4.761 -6.268 1.00 96.06 92 GLY A N 1
ATOM 717 C CA . GLY A 1 92 ? 18.871 4.191 -6.119 1.00 96.06 92 GLY A CA 1
ATOM 718 C C . GLY A 1 92 ? 19.098 2.984 -7.032 1.00 96.06 92 GLY A C 1
ATOM 719 O O . GLY A 1 92 ? 20.114 2.916 -7.722 1.00 96.06 92 GLY A O 1
ATOM 720 N N . ALA A 1 93 ? 18.132 2.066 -7.105 1.00 95.88 93 ALA A N 1
ATOM 721 C CA . ALA A 1 93 ? 18.192 0.924 -8.013 1.00 95.88 93 ALA A CA 1
ATOM 722 C C . ALA A 1 93 ? 18.226 1.362 -9.486 1.00 95.88 93 ALA A C 1
ATOM 724 O O . ALA A 1 93 ? 19.005 0.819 -10.265 1.00 95.88 93 ALA A O 1
ATOM 725 N N . LEU A 1 94 ? 17.443 2.375 -9.865 1.00 94.12 94 LEU A N 1
ATOM 726 C CA . LEU A 1 94 ? 17.446 2.918 -11.222 1.00 94.12 94 LEU A CA 1
ATOM 727 C C . LEU A 1 94 ? 18.786 3.584 -11.572 1.00 94.12 94 LEU A C 1
ATOM 729 O O . LEU A 1 94 ? 19.270 3.422 -12.686 1.00 94.12 94 LEU A O 1
ATOM 733 N N . VAL A 1 95 ? 19.417 4.290 -10.633 1.00 96.38 95 VAL A N 1
ATOM 734 C CA . VAL A 1 95 ? 20.742 4.896 -10.852 1.00 96.38 95 VAL A CA 1
ATOM 735 C C . VAL A 1 95 ? 21.820 3.824 -11.024 1.00 96.38 95 VAL A C 1
ATOM 737 O O . VAL A 1 95 ? 22.660 3.942 -11.912 1.00 96.38 95 VAL A O 1
ATOM 740 N N . LEU A 1 96 ? 21.790 2.772 -10.201 1.00 97.31 96 LEU A N 1
ATOM 741 C CA . LEU A 1 96 ? 22.811 1.721 -10.225 1.00 97.31 96 LEU A CA 1
ATOM 742 C C . LEU A 1 96 ? 22.633 0.735 -11.388 1.00 97.31 96 LEU A C 1
ATOM 744 O O . LEU A 1 96 ? 23.616 0.329 -12.000 1.00 97.31 96 LEU A O 1
ATOM 748 N N . TYR A 1 97 ? 21.393 0.355 -11.700 1.00 96.31 97 TYR A N 1
ATOM 749 C CA . TYR A 1 97 ? 21.085 -0.740 -12.630 1.00 96.31 97 TYR A CA 1
ATOM 750 C C . TYR A 1 97 ? 20.295 -0.299 -13.865 1.00 96.31 97 TYR A C 1
ATOM 752 O O . TYR A 1 97 ? 20.157 -1.072 -14.814 1.00 96.31 97 TYR A O 1
ATOM 760 N N . GLY A 1 98 ? 19.796 0.939 -13.904 1.00 92.06 98 GLY A N 1
ATOM 761 C CA . GLY A 1 98 ? 18.901 1.407 -14.963 1.00 92.06 98 GLY A CA 1
ATOM 762 C C . GLY A 1 98 ? 19.534 1.374 -16.348 1.00 92.06 98 GLY A C 1
ATOM 763 O O . GLY A 1 98 ? 18.866 0.987 -17.299 1.00 92.06 98 GLY A O 1
ATOM 764 N N . GLY A 1 99 ? 20.830 1.681 -16.471 1.00 93.75 99 GLY A N 1
ATOM 765 C CA . GLY A 1 99 ? 21.537 1.573 -17.751 1.00 93.75 99 GLY A CA 1
ATOM 766 C C . GLY A 1 99 ? 21.573 0.138 -18.290 1.00 93.75 99 GLY A C 1
ATOM 767 O O . GLY A 1 99 ? 21.302 -0.089 -19.467 1.00 93.75 99 GLY A O 1
ATOM 768 N N . GLN A 1 100 ? 21.841 -0.841 -17.419 1.00 95.19 100 GLN A N 1
ATOM 769 C CA . GLN A 1 100 ? 21.866 -2.259 -17.788 1.00 95.19 100 GLN A CA 1
ATOM 770 C C . GLN A 1 100 ? 20.469 -2.768 -18.159 1.00 95.19 100 GLN A C 1
ATOM 772 O O . GLN A 1 100 ? 20.302 -3.415 -19.192 1.00 95.19 100 GLN A O 1
ATOM 777 N N . TRP A 1 101 ? 19.456 -2.442 -17.353 1.00 93.38 101 TRP A N 1
ATOM 778 C CA . TRP A 1 101 ? 18.069 -2.806 -17.646 1.00 93.38 101 TRP A CA 1
ATOM 779 C C . TRP A 1 101 ? 17.582 -2.176 -18.946 1.00 93.38 101 TRP A C 1
ATOM 781 O O . TRP A 1 101 ? 16.925 -2.842 -19.747 1.00 93.38 101 TRP A O 1
ATOM 791 N N . TRP A 1 102 ? 17.947 -0.917 -19.190 1.00 93.38 102 TRP A N 1
ATOM 792 C CA . TRP A 1 102 ? 17.611 -0.232 -20.428 1.00 93.38 102 TRP A CA 1
ATOM 793 C C . TRP A 1 102 ? 18.253 -0.911 -21.635 1.00 93.38 102 TRP A C 1
ATOM 795 O O . TRP A 1 102 ? 17.561 -1.161 -22.616 1.00 93.38 102 TRP A O 1
ATOM 805 N N . ALA A 1 103 ? 19.529 -1.293 -21.546 1.00 94.56 103 ALA A N 1
ATOM 806 C CA . ALA A 1 103 ? 20.215 -2.019 -22.612 1.00 94.56 103 ALA A CA 1
ATOM 807 C C . ALA A 1 103 ? 19.550 -3.371 -22.933 1.00 94.56 103 ALA A C 1
ATOM 809 O O . ALA A 1 103 ? 19.369 -3.705 -24.101 1.00 94.56 103 ALA A O 1
ATOM 810 N N . TRP A 1 104 ? 19.130 -4.138 -21.923 1.00 94.56 104 TRP A N 1
ATOM 811 C CA . TRP A 1 104 ? 18.387 -5.384 -22.160 1.00 94.56 104 TRP A CA 1
ATOM 812 C C . TRP A 1 104 ? 17.012 -5.136 -22.777 1.00 94.56 104 TRP A C 1
ATOM 814 O O . TRP A 1 104 ? 16.582 -5.871 -23.663 1.00 94.56 104 TRP A O 1
ATOM 824 N N . THR A 1 105 ? 16.339 -4.073 -22.344 1.00 91.81 105 THR A N 1
ATOM 825 C CA . THR A 1 105 ? 15.024 -3.695 -22.870 1.00 91.81 105 THR A CA 1
ATOM 826 C C . THR A 1 105 ? 15.123 -3.290 -24.340 1.00 91.81 105 THR A C 1
ATOM 828 O O . THR A 1 105 ? 14.341 -3.763 -25.163 1.00 91.81 105 THR A O 1
ATOM 831 N N . THR A 1 106 ? 16.115 -2.473 -24.703 1.00 95.50 106 THR A N 1
ATOM 832 C CA . THR A 1 106 ? 16.331 -2.058 -26.097 1.00 95.50 106 THR A CA 1
ATOM 833 C C . THR A 1 106 ? 16.786 -3.214 -26.981 1.00 95.50 106 THR A C 1
ATOM 835 O O . THR A 1 106 ? 16.388 -3.264 -28.141 1.00 95.50 106 THR A O 1
ATOM 838 N N . GLN A 1 107 ? 17.555 -4.170 -26.450 1.00 95.12 107 GLN A N 1
ATOM 839 C CA . GLN A 1 107 ? 17.917 -5.394 -27.173 1.00 95.12 107 GLN A CA 1
ATOM 840 C C . GLN A 1 107 ? 16.709 -6.306 -27.426 1.00 95.12 107 GLN A C 1
ATOM 842 O O . GLN A 1 107 ? 16.601 -6.876 -28.507 1.00 95.12 107 GLN A O 1
ATOM 847 N N . ALA A 1 108 ? 15.799 -6.439 -26.457 1.00 94.25 108 ALA A N 1
ATOM 848 C CA . ALA A 1 108 ? 14.642 -7.327 -26.569 1.00 94.25 108 ALA A CA 1
ATOM 849 C C . ALA A 1 108 ? 13.509 -6.751 -27.435 1.00 94.25 108 ALA A C 1
ATOM 851 O O . ALA A 1 108 ? 12.889 -7.484 -28.202 1.00 94.25 108 ALA A O 1
ATOM 852 N N . LEU A 1 109 ? 13.219 -5.453 -27.302 1.00 92.31 109 LEU A N 1
ATOM 853 C CA . LEU A 1 109 ? 12.093 -4.795 -27.980 1.00 92.31 109 LEU A CA 1
ATOM 854 C C . LEU A 1 109 ? 12.500 -4.050 -29.258 1.00 92.31 109 LEU A C 1
ATOM 856 O O . LEU A 1 109 ? 11.646 -3.747 -30.087 1.00 92.31 109 LEU A O 1
ATOM 860 N N . GLY A 1 110 ? 13.787 -3.738 -29.418 1.00 93.25 110 GLY A N 1
ATOM 861 C CA . GLY A 1 110 ? 14.262 -2.742 -30.374 1.00 93.25 110 GLY A CA 1
ATOM 862 C C . GLY A 1 110 ? 14.220 -1.324 -29.789 1.00 93.25 110 GLY A C 1
ATOM 863 O O . GLY A 1 110 ? 13.414 -1.009 -28.910 1.00 93.25 110 GLY A O 1
ATOM 864 N N . GLY A 1 111 ? 15.111 -0.454 -30.276 1.00 89.56 111 GLY A N 1
ATOM 865 C CA . GLY A 1 111 ? 15.291 0.906 -29.751 1.00 89.56 111 GLY A CA 1
ATOM 866 C C . GLY A 1 111 ? 14.017 1.754 -29.795 1.00 89.56 111 GLY A C 1
ATOM 867 O O . GLY A 1 111 ? 13.633 2.327 -28.777 1.00 89.56 111 GLY A O 1
ATOM 868 N N . ASP A 1 112 ? 13.329 1.773 -30.938 1.00 92.06 112 ASP A N 1
ATOM 869 C CA . ASP A 1 112 ? 12.125 2.592 -31.133 1.00 92.06 112 ASP A CA 1
ATOM 870 C C . ASP A 1 112 ? 10.962 2.128 -30.247 1.00 92.06 112 ASP A C 1
ATOM 872 O O . ASP A 1 112 ? 10.313 2.937 -29.582 1.00 92.06 112 ASP A O 1
ATOM 876 N N . ALA A 1 113 ? 10.714 0.817 -30.173 1.00 91.56 113 ALA A N 1
ATOM 877 C CA . ALA A 1 113 ? 9.646 0.271 -29.338 1.00 91.56 113 ALA A CA 1
ATOM 878 C C . ALA A 1 113 ? 9.913 0.513 -27.844 1.00 91.56 113 ALA A C 1
ATOM 880 O O . ALA A 1 113 ? 8.991 0.860 -27.102 1.00 91.56 113 ALA A O 1
ATOM 881 N N . ALA A 1 114 ? 11.171 0.397 -27.403 1.00 91.00 114 ALA A N 1
ATOM 882 C CA . ALA A 1 114 ? 11.558 0.703 -26.030 1.00 91.00 114 ALA A CA 1
ATOM 883 C C . ALA A 1 114 ? 11.333 2.188 -25.687 1.00 91.00 114 ALA A C 1
ATOM 885 O O . ALA A 1 114 ? 10.813 2.493 -24.612 1.00 91.00 114 ALA A O 1
ATOM 886 N N . GLN A 1 115 ? 11.654 3.113 -26.599 1.00 92.44 115 GLN A N 1
ATOM 887 C CA . GLN A 1 115 ? 11.403 4.548 -26.406 1.00 92.44 115 GLN A CA 1
ATOM 888 C C . GLN A 1 115 ? 9.908 4.861 -26.273 1.00 92.44 115 GLN A C 1
ATOM 890 O O . GLN A 1 115 ? 9.511 5.569 -25.344 1.00 92.44 115 GLN A O 1
ATOM 895 N N . TRP A 1 116 ? 9.065 4.296 -27.142 1.00 93.88 116 TRP A N 1
ATOM 896 C CA . TRP A 1 116 ? 7.612 4.473 -27.044 1.00 93.88 116 TRP A CA 1
ATOM 897 C C . TRP A 1 116 ? 7.029 3.843 -25.779 1.00 93.88 116 TRP A C 1
ATOM 899 O O . TRP A 1 116 ? 6.158 4.442 -25.146 1.00 93.88 116 TRP A O 1
ATOM 909 N N . ALA A 1 117 ? 7.538 2.682 -25.360 1.00 91.50 117 ALA A N 1
ATOM 910 C CA . ALA A 1 117 ? 7.150 2.066 -24.096 1.00 91.50 117 ALA A CA 1
ATOM 911 C C . ALA A 1 117 ? 7.509 2.965 -22.900 1.00 91.50 117 ALA A C 1
ATOM 913 O O . ALA A 1 117 ? 6.666 3.195 -22.033 1.00 91.50 117 ALA A O 1
ATOM 914 N N . ALA A 1 118 ? 8.715 3.540 -22.879 1.00 91.75 118 ALA A N 1
ATOM 915 C CA . ALA A 1 118 ? 9.129 4.475 -21.834 1.00 91.75 118 ALA A CA 1
ATOM 916 C C . ALA A 1 118 ? 8.268 5.747 -21.817 1.00 91.75 118 ALA A C 1
ATOM 918 O O . ALA A 1 118 ? 7.829 6.173 -20.747 1.00 91.75 118 ALA A O 1
ATOM 919 N N . ALA A 1 119 ? 7.963 6.317 -22.986 1.00 93.81 119 ALA A N 1
ATOM 920 C CA . ALA A 1 119 ? 7.061 7.461 -23.102 1.00 93.81 119 ALA A CA 1
ATOM 921 C C . ALA A 1 119 ? 5.646 7.129 -22.591 1.00 93.81 119 ALA A C 1
ATOM 923 O O . ALA A 1 119 ? 5.046 7.921 -21.861 1.00 93.81 119 ALA A O 1
ATOM 924 N N . GLY A 1 120 ? 5.134 5.936 -22.911 1.00 92.88 120 GLY A N 1
ATOM 925 C CA . GLY A 1 120 ? 3.850 5.440 -22.414 1.00 92.88 120 GLY A CA 1
ATOM 926 C C . GLY A 1 120 ? 3.828 5.291 -20.892 1.00 92.88 120 GLY A C 1
ATOM 927 O O . GLY A 1 120 ? 2.915 5.796 -20.238 1.00 92.88 120 GLY A O 1
ATOM 928 N N . ILE A 1 121 ? 4.861 4.672 -20.312 1.00 92.94 121 ILE A N 1
ATOM 929 C CA . ILE A 1 121 ? 5.014 4.528 -18.855 1.00 92.94 121 ILE A CA 1
ATOM 930 C C . ILE A 1 121 ? 5.086 5.904 -18.182 1.00 92.94 121 ILE A C 1
ATOM 932 O O . ILE A 1 121 ? 4.389 6.138 -17.193 1.00 92.94 121 ILE A O 1
ATOM 936 N N . ALA A 1 122 ? 5.868 6.834 -18.735 1.00 93.12 122 ALA A N 1
ATOM 937 C CA . ALA A 1 122 ? 5.973 8.195 -18.216 1.00 93.12 122 ALA A CA 1
ATOM 938 C C . ALA A 1 122 ? 4.620 8.928 -18.257 1.00 93.12 122 ALA A C 1
ATOM 940 O O . ALA A 1 122 ? 4.228 9.565 -17.276 1.00 93.12 122 ALA A O 1
ATOM 941 N N . CYS A 1 123 ? 3.868 8.794 -19.353 1.00 94.50 123 CYS A N 1
ATOM 942 C CA . CYS A 1 123 ? 2.545 9.398 -19.501 1.00 94.50 123 CYS A CA 1
ATOM 943 C C . CYS A 1 123 ? 1.534 8.833 -18.489 1.00 94.50 123 CYS A C 1
ATOM 945 O O . CYS A 1 123 ? 0.832 9.595 -17.818 1.00 94.50 123 CYS A O 1
ATOM 947 N N . LEU A 1 124 ? 1.493 7.506 -18.320 1.00 94.25 124 LEU A N 1
ATOM 948 C CA . LEU A 1 124 ? 0.638 6.851 -17.326 1.00 94.25 124 LEU A CA 1
ATOM 949 C C . LEU A 1 124 ? 1.009 7.272 -15.900 1.00 94.25 124 LEU A C 1
ATOM 951 O O . LEU A 1 124 ? 0.116 7.577 -15.106 1.00 94.25 124 LEU A O 1
ATOM 955 N N . GLY A 1 125 ? 2.308 7.353 -15.600 1.00 91.38 125 GLY A N 1
ATOM 956 C CA . GLY A 1 125 ? 2.818 7.818 -14.311 1.00 91.38 125 GLY A CA 1
ATOM 957 C C . GLY A 1 125 ? 2.387 9.250 -13.994 1.00 91.38 125 GLY A C 1
ATOM 958 O O . GLY A 1 125 ? 1.830 9.502 -12.925 1.00 91.38 125 GLY A O 1
ATOM 959 N N . LEU A 1 126 ? 2.556 10.177 -14.941 1.00 92.25 126 LEU A N 1
ATOM 960 C CA . LEU A 1 126 ? 2.111 11.568 -14.793 1.00 92.25 126 LEU A CA 1
ATOM 961 C C . LEU A 1 126 ? 0.587 11.673 -14.645 1.00 92.25 126 LEU A C 1
ATOM 963 O O . LEU A 1 126 ? 0.103 12.413 -13.788 1.00 92.25 126 LEU A O 1
ATOM 967 N N . SER A 1 127 ? -0.178 10.908 -15.431 1.00 93.69 127 SER A N 1
ATOM 968 C CA . SER A 1 127 ? -1.643 10.896 -15.342 1.00 93.69 127 SER A CA 1
ATOM 969 C C . SER A 1 127 ? -2.128 10.395 -13.980 1.00 93.69 127 SER A C 1
ATOM 971 O O . SER A 1 127 ? -3.025 10.995 -13.384 1.00 93.69 127 SER A O 1
ATOM 973 N N . ALA A 1 128 ? -1.533 9.317 -13.462 1.00 88.94 128 ALA A N 1
ATOM 974 C CA . ALA A 1 128 ? -1.858 8.786 -12.142 1.00 88.94 128 ALA A CA 1
ATOM 975 C C . ALA A 1 128 ? -1.452 9.760 -11.024 1.00 88.94 128 ALA A C 1
ATOM 977 O O . ALA A 1 128 ? -2.250 10.013 -10.120 1.00 88.94 128 ALA A O 1
ATOM 978 N N . GLY A 1 129 ? -0.261 10.360 -11.123 1.00 89.69 129 GLY A N 1
ATOM 979 C CA . GLY A 1 129 ? 0.227 11.356 -10.168 1.00 89.69 129 GLY A CA 1
ATOM 980 C C . GLY A 1 129 ? -0.675 12.588 -10.092 1.00 89.69 129 GLY A C 1
ATOM 981 O O . GLY A 1 129 ? -1.042 13.018 -8.999 1.00 89.69 129 GLY A O 1
ATOM 982 N N . LEU A 1 130 ? -1.121 13.105 -11.241 1.00 93.06 130 LEU A N 1
ATOM 983 C CA . LEU A 1 130 ? -2.051 14.234 -11.291 1.00 93.06 130 LEU A CA 1
ATOM 984 C C . LEU A 1 130 ? -3.407 13.883 -10.663 1.00 93.06 130 LEU A C 1
ATOM 986 O O . LEU A 1 130 ? -3.943 14.668 -9.882 1.00 93.06 130 LEU A O 1
ATOM 990 N N . ARG A 1 131 ? -3.956 12.695 -10.954 1.00 90.88 131 ARG A N 1
ATOM 991 C CA . ARG A 1 131 ? -5.210 12.231 -10.330 1.00 90.88 131 ARG A CA 1
ATOM 992 C C . ARG A 1 131 ? -5.075 12.109 -8.815 1.00 90.88 131 ARG A C 1
ATOM 994 O O . ARG A 1 131 ? -5.984 12.522 -8.098 1.00 90.88 131 ARG A O 1
ATOM 1001 N N . ALA A 1 132 ? -3.950 11.582 -8.334 1.00 85.88 132 ALA A N 1
ATOM 1002 C CA . ALA A 1 132 ? -3.676 11.487 -6.907 1.00 85.88 132 ALA A CA 1
ATOM 1003 C C . ALA A 1 132 ? -3.607 12.882 -6.262 1.00 85.88 132 ALA A C 1
ATOM 1005 O O . ALA A 1 132 ? -4.314 13.133 -5.287 1.00 85.88 132 ALA A O 1
ATOM 1006 N N . ALA A 1 133 ? -2.863 13.821 -6.855 1.00 84.81 133 ALA A N 1
ATOM 1007 C CA . ALA A 1 133 ? -2.768 15.200 -6.368 1.00 84.81 133 ALA A CA 1
ATOM 1008 C C . ALA A 1 133 ? -4.137 15.906 -6.310 1.00 84.81 133 ALA A C 1
ATOM 1010 O O . ALA A 1 133 ? -4.479 16.521 -5.300 1.00 84.81 133 ALA A O 1
ATOM 1011 N N . LEU A 1 134 ? -4.962 15.757 -7.353 1.00 89.31 134 LEU A N 1
ATOM 1012 C CA . LEU A 1 134 ? -6.318 16.315 -7.386 1.00 89.31 134 LEU A CA 1
ATOM 1013 C C . LEU A 1 134 ? -7.239 15.680 -6.335 1.00 89.31 134 LEU A C 1
ATOM 1015 O O . LEU A 1 134 ? -8.076 16.371 -5.755 1.00 89.31 134 LEU A O 1
ATOM 1019 N N . SER A 1 135 ? -7.092 14.379 -6.066 1.00 87.25 135 SER A N 1
ATOM 1020 C CA . SER A 1 135 ? -7.879 13.703 -5.027 1.00 87.25 135 SER A CA 1
ATOM 1021 C C . SER A 1 135 ? -7.563 14.219 -3.621 1.00 87.25 135 SER A C 1
ATOM 1023 O O . SER A 1 135 ? -8.486 14.385 -2.827 1.00 87.25 135 SER A O 1
ATOM 1025 N N . ILE A 1 136 ? -6.295 14.548 -3.348 1.00 84.56 136 ILE A N 1
ATOM 1026 C CA . ILE A 1 136 ? -5.860 15.145 -2.079 1.00 84.56 136 ILE A CA 1
ATOM 1027 C C . ILE A 1 136 ? -6.449 16.553 -1.945 1.00 84.56 136 ILE A C 1
ATOM 1029 O O . ILE A 1 136 ? -7.148 16.828 -0.975 1.00 84.56 136 ILE A O 1
ATOM 1033 N N . ALA A 1 137 ? -6.299 17.400 -2.971 1.00 83.88 137 ALA A N 1
ATOM 1034 C CA . ALA A 1 137 ? -6.841 18.762 -2.955 1.00 83.88 137 ALA A CA 1
ATOM 1035 C C . ALA A 1 137 ? -8.372 18.810 -2.763 1.00 83.88 137 ALA A C 1
ATOM 1037 O O . ALA A 1 137 ? -8.901 19.745 -2.165 1.00 83.88 137 ALA A O 1
ATOM 1038 N N . ARG A 1 138 ? -9.104 17.791 -3.240 1.00 85.75 138 ARG A N 1
ATOM 1039 C CA . ARG A 1 138 ? -10.561 17.687 -3.055 1.00 85.75 138 ARG A CA 1
ATOM 1040 C C . ARG A 1 138 ? -10.962 17.314 -1.624 1.00 85.75 138 ARG A C 1
ATOM 1042 O O . ARG A 1 138 ? -12.057 17.677 -1.204 1.00 85.75 138 ARG A O 1
ATOM 1049 N N . GLN A 1 139 ? -10.114 16.593 -0.891 1.00 78.75 139 GLN A N 1
ATOM 1050 C CA . GLN A 1 139 ? -10.365 16.240 0.512 1.00 78.75 139 GLN A CA 1
ATOM 1051 C C . GLN A 1 139 ? -10.164 17.430 1.457 1.00 78.75 139 GLN A C 1
ATOM 1053 O O . GLN A 1 139 ? -10.784 17.466 2.518 1.00 78.75 139 GLN A O 1
ATOM 1058 N N . ASP A 1 140 ? -9.360 18.412 1.045 1.00 71.62 140 ASP A N 1
ATOM 1059 C CA . ASP A 1 140 ? -9.068 19.616 1.826 1.00 71.62 140 ASP A CA 1
ATOM 1060 C C . ASP A 1 140 ? -10.127 20.717 1.681 1.00 71.62 140 ASP A C 1
ATOM 1062 O O . ASP A 1 140 ? -10.024 21.739 2.355 1.00 71.62 140 ASP A O 1
ATOM 1066 N N . VAL A 1 141 ? -11.162 20.534 0.847 1.00 72.94 141 VAL A N 1
ATOM 1067 C CA . VAL A 1 141 ? -12.300 21.464 0.794 1.00 72.94 141 VAL A CA 1
ATOM 1068 C C . VAL A 1 141 ? -13.119 21.272 2.075 1.00 72.94 141 VAL A C 1
ATOM 1070 O O . VAL A 1 141 ? -13.800 20.250 2.215 1.00 72.94 141 VAL A O 1
ATOM 1073 N N . PRO A 1 142 ? -13.063 22.212 3.037 1.00 60.81 142 PRO A N 1
ATOM 1074 C CA . PRO A 1 142 ? -13.749 22.046 4.304 1.00 60.81 142 PRO A CA 1
ATOM 1075 C C . PRO A 1 142 ? -15.254 21.980 4.046 1.00 60.81 142 PRO A C 1
ATOM 1077 O O . PRO A 1 142 ? -15.807 22.811 3.328 1.00 60.81 142 PRO A O 1
ATOM 1080 N N . GLN A 1 143 ? -15.935 21.023 4.680 1.00 59.97 143 GLN A N 1
ATOM 1081 C CA . GLN A 1 143 ? -17.400 20.906 4.678 1.00 59.97 143 GLN A CA 1
ATOM 1082 C C . GLN A 1 143 ? -18.102 22.059 5.429 1.00 59.97 143 GLN A C 1
ATOM 1084 O O . GLN A 1 143 ? -19.173 21.881 5.991 1.00 59.97 143 GLN A O 1
ATOM 1089 N N . ALA A 1 144 ? -17.517 23.257 5.450 1.00 53.19 144 ALA A N 1
ATOM 1090 C CA . ALA A 1 144 ? -17.989 24.427 6.185 1.00 53.19 144 ALA A CA 1
ATOM 1091 C C . ALA A 1 144 ? -19.247 25.089 5.580 1.00 53.19 144 ALA A C 1
ATOM 1093 O O . ALA A 1 144 ? -19.586 26.204 5.960 1.00 53.19 144 ALA A O 1
ATOM 1094 N N . LEU A 1 145 ? -19.928 24.430 4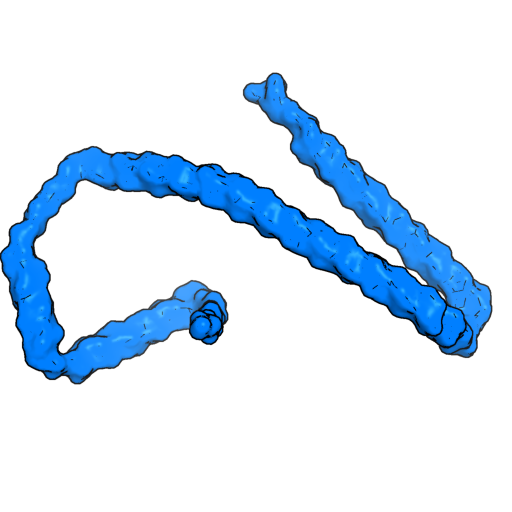.637 1.00 60.94 145 LEU A N 1
ATOM 1095 C CA . LEU A 1 145 ? -21.154 24.919 3.994 1.00 60.94 145 LEU A CA 1
ATOM 1096 C C . LEU A 1 145 ? -22.345 23.954 4.148 1.00 60.94 145 LEU A C 1
ATOM 1098 O O . LEU A 1 145 ? -23.320 24.091 3.413 1.00 60.94 145 LEU A O 1
ATOM 1102 N N . ALA A 1 146 ? -22.269 22.990 5.071 1.00 51.88 146 ALA A N 1
ATOM 1103 C CA . ALA A 1 146 ? -23.375 22.091 5.408 1.00 51.88 146 ALA A CA 1
ATOM 1104 C C . ALA A 1 146 ? -23.850 22.305 6.849 1.00 51.88 146 ALA A C 1
ATOM 1106 O O . ALA A 1 146 ? -22.978 22.401 7.744 1.00 51.88 146 ALA A O 1
#

Foldseek 3Di:
DDDDDDPPDPPVVVVVVVVVVVVVVVVPPDVVVVVVVVVVVPDPPDDPPPCPVVVVVVVVVVVCVVCVVVCVVVVVVVVVVVVVVVVVVVVVCCVVCVVVVLVVQCVVQNDVRSVVVVVVVVVVVVVVVVVVVVVVVVVPPDPPPD